Protein AF-B2IKE4-F1 (afdb_monomer)

Foldseek 3Di:
DDCVVVCLLVDDKDWDADPVQRAIATDSEQHFQNNLVVQQQAWDQDPNDIDGSLNSQCRYLEEEFHRQLPPGRADDVSHLVSPNDLNHAYERADDQVVCVVVPVDCGNPVVSVVSRCVSNVQRYHYLNDPQQQPQNRDRPDDADDQFFHDWHHDNSDDIDTDTD

Radius of gyration: 16.16 Å; Cα contacts (8 Å, |Δi|>4): 309; chains: 1; bounding box: 36×46×39 Å

Mean predicted aligned error: 4.96 Å

Solvent-accessible surface area (backbone atoms only — not comparable to full-atom values): 8904 Å² total; per-residue (Å²): 134,71,59,72,85,67,46,34,61,66,45,77,63,50,74,48,68,42,89,90,79,54,42,19,42,34,39,33,52,41,20,26,49,64,37,42,61,54,36,70,75,38,69,45,85,52,97,93,41,80,48,39,36,58,57,50,35,33,32,24,32,38,34,38,44,11,34,47,32,30,85,49,20,62,34,55,79,70,33,60,69,38,40,64,30,93,51,19,28,37,37,36,80,35,41,48,68,61,29,50,77,71,65,65,58,64,29,52,18,67,70,56,52,52,52,46,34,64,66,20,72,43,36,59,49,48,69,59,43,69,35,46,54,38,85,85,46,62,73,94,49,80,75,61,45,88,42,40,69,44,79,51,63,46,68,62,78,50,78,46,70,43,72,100

Structure (mmCIF, N/CA/C/O backbone):
data_AF-B2IKE4-F1
#
_entry.id   AF-B2IKE4-F1
#
loop_
_atom_site.group_PDB
_atom_site.id
_atom_site.type_symbol
_atom_site.label_atom_id
_atom_site.label_alt_id
_atom_site.label_comp_id
_atom_site.label_asym_id
_atom_site.label_entity_id
_atom_site.label_seq_id
_atom_site.pdbx_PDB_ins_code
_atom_site.Cartn_x
_atom_site.Cartn_y
_atom_site.Cartn_z
_atom_site.occupancy
_atom_site.B_iso_or_equiv
_atom_site.auth_seq_id
_atom_site.auth_comp_id
_atom_site.auth_asym_id
_atom_site.auth_atom_id
_atom_site.pdbx_PDB_model_num
ATOM 1 N N . MET A 1 1 ? -1.395 24.184 -18.523 1.00 35.28 1 MET A N 1
ATOM 2 C CA . MET A 1 1 ? -1.625 24.112 -17.066 1.00 35.28 1 MET A CA 1
ATOM 3 C C . MET A 1 1 ? -2.159 22.714 -16.800 1.00 35.28 1 MET A C 1
ATOM 5 O O . MET A 1 1 ? -3.332 22.475 -17.048 1.00 35.28 1 MET A O 1
ATOM 9 N N . GLN A 1 2 ? -1.270 21.763 -16.503 1.00 40.41 2 GLN A N 1
ATOM 10 C CA . GLN A 1 2 ? -1.648 20.361 -16.310 1.00 40.41 2 GLN A CA 1
ATOM 11 C C . GLN A 1 2 ? -2.423 20.253 -15.001 1.00 40.41 2 GLN A C 1
ATOM 13 O O . GLN A 1 2 ? -1.916 20.596 -13.936 1.00 40.41 2 GLN A O 1
ATOM 18 N N . LEU A 1 3 ? -3.686 19.845 -15.106 1.00 38.81 3 LEU A N 1
ATOM 19 C CA . LEU A 1 3 ? -4.498 19.501 -13.945 1.00 38.81 3 LEU A CA 1
ATOM 20 C C . LEU A 1 3 ? -3.856 18.344 -13.164 1.00 38.81 3 LEU A C 1
ATOM 22 O O . LEU A 1 3 ? -4.005 18.308 -11.947 1.00 38.81 3 LEU A O 1
ATOM 26 N N . ASP A 1 4 ? -3.067 17.486 -13.810 1.00 48.66 4 ASP A N 1
ATOM 27 C CA . ASP A 1 4 ? -2.377 16.343 -13.194 1.00 48.66 4 ASP A CA 1
ATOM 28 C C . ASP A 1 4 ? -1.528 16.735 -11.967 1.00 48.66 4 ASP A C 1
ATOM 30 O O . ASP A 1 4 ? -1.605 16.079 -10.929 1.00 48.66 4 ASP A O 1
ATOM 34 N N . ASP A 1 5 ? -0.853 17.892 -12.001 1.00 47.72 5 ASP A N 1
ATOM 35 C CA . ASP A 1 5 ? -0.038 18.383 -10.876 1.00 47.72 5 ASP A CA 1
ATOM 36 C C . ASP A 1 5 ? -0.865 18.820 -9.649 1.00 47.72 5 ASP A C 1
ATOM 38 O O . ASP A 1 5 ? -0.334 18.940 -8.542 1.00 47.72 5 ASP A O 1
ATOM 42 N N . LYS A 1 6 ? -2.172 19.075 -9.814 1.00 45.72 6 LYS A N 1
ATOM 43 C CA . LYS A 1 6 ? -3.087 19.482 -8.729 1.00 45.72 6 LYS A CA 1
ATOM 44 C C . LYS A 1 6 ? -4.145 18.432 -8.372 1.00 45.72 6 LYS A C 1
ATOM 46 O O . LYS A 1 6 ? -4.742 18.538 -7.301 1.00 45.72 6 LYS A O 1
ATOM 51 N N . THR A 1 7 ? -4.377 17.429 -9.221 1.00 55.53 7 THR A N 1
ATOM 52 C CA . THR A 1 7 ? -5.519 16.498 -9.099 1.00 55.53 7 THR A CA 1
ATOM 53 C C . THR A 1 7 ? -5.227 15.316 -8.177 1.00 55.53 7 THR A C 1
ATOM 55 O O . THR A 1 7 ? -6.138 14.780 -7.554 1.00 55.53 7 THR A O 1
ATOM 58 N N . ASN A 1 8 ? -3.967 14.951 -7.963 1.00 54.81 8 ASN A N 1
ATOM 59 C CA . ASN A 1 8 ? -3.642 13.733 -7.207 1.00 54.81 8 ASN A CA 1
ATOM 60 C C . ASN A 1 8 ? -3.965 13.833 -5.702 1.00 54.81 8 ASN A C 1
ATOM 62 O O . ASN A 1 8 ? -4.243 12.815 -5.071 1.00 54.81 8 ASN A O 1
ATOM 66 N N . ASN A 1 9 ? -4.095 15.053 -5.155 1.00 64.94 9 ASN A N 1
ATOM 67 C CA . ASN A 1 9 ? -4.658 15.296 -3.816 1.00 64.94 9 ASN A CA 1
ATOM 68 C C . ASN A 1 9 ? -6.193 15.121 -3.734 1.00 64.94 9 ASN A C 1
ATOM 70 O O . ASN A 1 9 ? -6.764 15.265 -2.656 1.00 64.94 9 ASN A O 1
ATOM 74 N N . THR A 1 10 ? -6.861 14.779 -4.840 1.00 73.44 10 THR A N 1
ATOM 75 C CA . THR A 1 10 ? -8.296 14.428 -4.909 1.00 73.44 10 THR A CA 1
ATOM 76 C C . THR A 1 10 ? -8.543 12.941 -5.175 1.00 73.44 10 THR A C 1
ATOM 78 O O . THR A 1 10 ? -9.684 12.536 -5.377 1.00 73.44 10 THR A O 1
ATOM 81 N N . SER A 1 11 ? -7.489 12.116 -5.138 1.00 84.25 11 SER A N 1
ATOM 82 C CA . SER A 1 11 ? -7.601 10.665 -5.295 1.00 84.25 11 SER A CA 1
ATOM 83 C C . SER A 1 11 ? -8.639 10.060 -4.349 1.00 84.25 11 SER A C 1
ATOM 85 O O . SER A 1 11 ? -8.564 10.246 -3.130 1.00 84.25 11 SER A O 1
ATOM 87 N N . LEU A 1 12 ? -9.569 9.282 -4.908 1.00 88.12 12 LEU A N 1
ATOM 88 C CA . LEU A 1 12 ? -10.437 8.407 -4.129 1.00 88.12 12 LEU A CA 1
ATOM 89 C C . LEU A 1 12 ? -9.618 7.202 -3.658 1.00 88.12 12 LEU A C 1
ATOM 91 O O . LEU A 1 12 ? -9.166 6.393 -4.466 1.00 88.12 12 LEU A O 1
ATOM 95 N N . VAL A 1 13 ? -9.434 7.098 -2.345 1.00 93.31 13 VAL A N 1
ATOM 96 C CA . VAL A 1 13 ? -8.745 5.978 -1.698 1.00 93.31 13 VAL A CA 1
ATOM 97 C C . VAL A 1 13 ? -9.762 5.060 -1.051 1.00 93.31 13 VAL A C 1
ATOM 99 O O . VAL A 1 13 ? -10.704 5.520 -0.408 1.00 93.31 13 VAL A O 1
ATOM 102 N N . LEU A 1 14 ? -9.556 3.757 -1.229 1.00 97.25 14 LEU A N 1
ATOM 103 C CA . LEU A 1 14 ? -10.444 2.723 -0.717 1.00 97.25 14 LEU A CA 1
ATOM 104 C C . LEU A 1 14 ? -9.711 1.886 0.328 1.00 97.25 14 LEU A C 1
ATOM 106 O O . LEU A 1 14 ? -8.581 1.451 0.102 1.00 97.25 14 LEU A O 1
ATOM 110 N N . ALA A 1 15 ? -10.373 1.652 1.457 1.00 97.88 15 ALA A N 1
ATOM 111 C CA . ALA A 1 15 ? -9.943 0.718 2.485 1.00 97.88 15 ALA A CA 1
ATOM 112 C C . ALA A 1 15 ? -11.068 -0.296 2.714 1.00 97.88 15 ALA A C 1
ATOM 114 O O . ALA A 1 15 ? -12.184 0.092 3.060 1.00 97.88 15 ALA A O 1
ATOM 115 N N . PHE A 1 16 ? -10.784 -1.580 2.508 1.00 97.44 16 PHE A N 1
ATOM 116 C CA . PHE A 1 16 ? -11.732 -2.667 2.751 1.00 97.44 16 PHE A CA 1
ATOM 117 C C . PHE A 1 16 ? -11.289 -3.458 3.973 1.00 97.44 16 PHE A C 1
ATOM 119 O O . PHE A 1 16 ? -10.144 -3.898 4.025 1.00 97.44 16 PHE A O 1
ATOM 126 N N . GLU A 1 17 ? -12.183 -3.641 4.941 1.00 96.62 17 GLU A N 1
ATOM 127 C CA . GLU A 1 17 ? -11.932 -4.409 6.161 1.00 96.62 17 GLU A CA 1
ATOM 128 C C . GLU A 1 17 ? -12.629 -5.772 6.086 1.00 96.62 17 GLU A C 1
ATOM 130 O O . GLU A 1 17 ? -13.827 -5.849 5.809 1.00 96.62 17 GLU A O 1
ATOM 135 N N . PHE A 1 18 ? -11.898 -6.845 6.383 1.00 95.12 18 PHE A N 1
ATOM 136 C CA . PHE A 1 18 ? -12.492 -8.157 6.631 1.00 95.12 18 PHE A CA 1
ATOM 137 C C . PHE A 1 18 ? -13.192 -8.179 7.995 1.00 95.12 18 PHE A C 1
ATOM 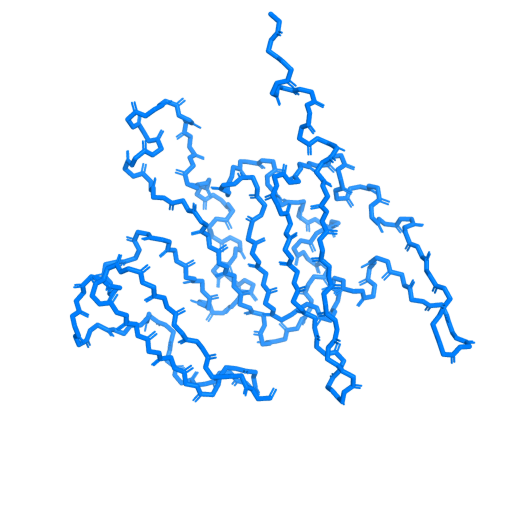139 O O . PHE A 1 18 ? -12.596 -7.825 9.012 1.00 95.12 18 PHE A O 1
ATOM 146 N N . VAL A 1 19 ? -14.452 -8.616 8.035 1.00 92.69 19 VAL A N 1
ATOM 147 C CA . VAL A 1 19 ? -15.291 -8.550 9.247 1.00 92.69 19 VAL A CA 1
ATOM 148 C C . VAL A 1 19 ? -14.745 -9.417 10.386 1.00 92.69 19 VAL A C 1
ATOM 150 O O . VAL A 1 19 ? -14.764 -8.992 11.541 1.00 92.69 19 VAL A O 1
ATOM 153 N N . ASP A 1 20 ? -14.255 -10.607 10.056 1.00 93.00 20 ASP A N 1
ATOM 154 C CA . ASP A 1 20 ? -13.787 -11.648 10.972 1.00 93.00 20 ASP A CA 1
ATOM 155 C C . ASP A 1 20 ? -12.381 -11.385 11.530 1.00 93.00 20 ASP A C 1
ATOM 157 O O . ASP A 1 20 ? -12.140 -11.568 12.722 1.00 93.00 20 ASP A O 1
ATOM 161 N N . THR A 1 21 ? -11.456 -10.923 10.689 1.00 93.94 21 THR A N 1
ATOM 162 C CA . THR A 1 21 ? -10.044 -10.721 11.053 1.00 93.94 21 THR A CA 1
ATOM 163 C C . THR A 1 21 ? -9.686 -9.265 11.326 1.00 93.94 21 THR A C 1
ATOM 165 O O . THR A 1 21 ? -8.610 -8.989 11.857 1.00 93.94 21 THR A O 1
ATOM 168 N N . LYS A 1 22 ? -10.551 -8.318 10.939 1.00 94.81 22 LYS A N 1
ATOM 169 C CA . LYS A 1 22 ? -10.309 -6.865 10.992 1.00 94.81 22 LYS A CA 1
ATOM 170 C C . LYS A 1 22 ? -9.123 -6.383 10.152 1.00 94.81 22 LYS A C 1
ATOM 172 O O . LYS A 1 22 ? -8.725 -5.225 10.261 1.00 94.81 22 LYS A O 1
ATOM 177 N N . ARG A 1 23 ? -8.570 -7.250 9.303 1.00 96.94 23 ARG A N 1
ATOM 178 C CA . ARG A 1 23 ? -7.493 -6.947 8.356 1.00 96.94 23 ARG A CA 1
ATOM 179 C C . ARG A 1 23 ? -7.983 -5.993 7.273 1.00 96.94 23 ARG A C 1
ATOM 181 O O . ARG A 1 23 ? -9.100 -6.147 6.784 1.00 96.94 23 ARG A O 1
ATOM 188 N N . VAL A 1 24 ? -7.132 -5.049 6.871 1.00 98.31 24 VAL A N 1
ATOM 189 C CA . VAL A 1 24 ? -7.471 -4.032 5.867 1.00 98.31 24 VAL A CA 1
ATOM 190 C C . VAL A 1 24 ? -6.669 -4.205 4.570 1.00 98.31 24 VAL A C 1
ATOM 192 O O . VAL A 1 24 ? -5.442 -4.348 4.595 1.00 98.31 24 VAL A O 1
ATOM 195 N N . LEU A 1 25 ? -7.368 -4.141 3.432 1.00 98.44 25 LEU A N 1
ATOM 196 C CA . LEU A 1 25 ? -6.801 -3.877 2.107 1.00 98.44 25 LEU A CA 1
ATOM 197 C C . LEU A 1 25 ? -6.872 -2.375 1.840 1.00 98.44 25 LEU A C 1
ATOM 199 O O . LEU A 1 25 ? -7.966 -1.815 1.795 1.00 98.44 25 LEU A O 1
ATOM 203 N N . LEU A 1 26 ? -5.728 -1.738 1.616 1.00 98.62 26 LEU A N 1
ATOM 204 C CA . LEU A 1 26 ? -5.624 -0.318 1.306 1.00 98.62 26 LEU A CA 1
ATOM 205 C C . LEU A 1 26 ? -5.235 -0.110 -0.161 1.00 98.62 26 LEU A C 1
ATOM 207 O O . LEU A 1 26 ? -4.130 -0.457 -0.583 1.00 98.62 26 LEU A O 1
ATOM 211 N N . PHE A 1 27 ? -6.118 0.538 -0.917 1.00 98.25 27 PHE A N 1
ATOM 212 C CA . PHE A 1 27 ? -5.904 0.942 -2.303 1.00 98.25 27 PHE A CA 1
ATOM 213 C C . PHE A 1 27 ? -5.723 2.456 -2.389 1.00 98.25 27 PHE A C 1
ATOM 215 O O . PHE A 1 27 ? -6.687 3.204 -2.546 1.00 98.25 27 PHE A O 1
ATOM 222 N N . ALA A 1 28 ? -4.472 2.916 -2.314 1.00 96.62 28 ALA A N 1
ATOM 223 C CA . ALA A 1 28 ? -4.155 4.342 -2.228 1.00 96.62 28 ALA A CA 1
ATOM 224 C C . ALA A 1 28 ? -4.222 5.110 -3.563 1.00 96.62 28 ALA A C 1
ATOM 226 O O . ALA A 1 28 ? -3.828 6.270 -3.593 1.00 96.62 28 ALA A O 1
ATOM 227 N N . ALA A 1 29 ? -4.716 4.501 -4.652 1.00 93.69 29 ALA A N 1
ATOM 228 C CA . ALA A 1 29 ? -4.840 5.137 -5.973 1.00 93.69 29 ALA A CA 1
ATOM 229 C C . ALA A 1 29 ? -3.574 5.943 -6.348 1.00 93.69 29 ALA A C 1
ATOM 231 O O . ALA A 1 29 ? -2.482 5.370 -6.291 1.00 93.69 29 ALA A O 1
ATOM 232 N N . ASP A 1 30 ? -3.719 7.232 -6.666 1.00 94.62 30 ASP A N 1
ATOM 233 C CA . ASP A 1 30 ? -2.628 8.190 -6.889 1.00 94.62 30 ASP A CA 1
ATOM 234 C C . ASP A 1 30 ? -2.485 9.204 -5.748 1.00 94.62 30 ASP A C 1
ATOM 236 O O . ASP A 1 30 ? -2.065 10.343 -5.947 1.00 94.62 30 ASP A O 1
ATOM 240 N N . ALA A 1 31 ? -2.821 8.786 -4.525 1.00 94.19 31 ALA A N 1
ATOM 241 C CA . ALA A 1 31 ? -2.693 9.616 -3.340 1.00 94.19 31 ALA A CA 1
ATOM 242 C C . ALA A 1 31 ? -1.272 10.169 -3.190 1.00 94.19 31 ALA A C 1
ATOM 244 O O . ALA A 1 31 ? -0.279 9.437 -3.220 1.00 94.19 31 ALA A O 1
ATOM 245 N N . GLN A 1 32 ? -1.199 11.475 -2.962 1.00 92.94 32 GLN A N 1
ATOM 246 C CA . GLN A 1 32 ? 0.021 12.174 -2.591 1.00 92.94 32 GLN A CA 1
ATOM 247 C C . GLN A 1 32 ? -0.060 12.651 -1.140 1.00 92.94 32 GLN A C 1
ATOM 249 O O . GLN A 1 32 ? -1.045 12.421 -0.437 1.00 92.94 32 GLN A O 1
ATOM 254 N N . ILE A 1 33 ? 0.996 13.311 -0.657 1.00 92.25 33 ILE A N 1
ATOM 255 C CA . ILE A 1 33 ? 1.144 13.734 0.745 1.00 92.25 33 ILE A CA 1
ATOM 256 C C . ILE A 1 33 ? -0.096 14.455 1.296 1.00 92.25 33 ILE A C 1
ATOM 258 O O . ILE A 1 33 ? -0.458 14.216 2.447 1.00 92.25 33 ILE A O 1
ATOM 262 N N . GLY A 1 34 ? -0.786 15.277 0.497 1.00 90.75 34 GLY A N 1
ATOM 263 C CA . GLY A 1 34 ? -2.007 15.958 0.939 1.00 90.75 34 GLY A CA 1
ATOM 264 C C . GLY A 1 34 ? -3.112 14.988 1.369 1.00 90.75 34 GLY A C 1
ATOM 265 O O . GLY A 1 34 ? -3.728 15.199 2.416 1.00 90.75 34 GLY A O 1
ATOM 266 N N . ASN A 1 35 ? -3.307 13.881 0.642 1.00 94.06 35 ASN A N 1
ATOM 267 C CA . ASN A 1 35 ? -4.250 12.835 1.038 1.00 94.06 35 ASN A CA 1
ATOM 268 C C . ASN A 1 35 ? -3.841 12.205 2.375 1.00 94.06 35 ASN A C 1
ATOM 270 O O . ASN A 1 35 ? -4.637 12.211 3.309 1.00 94.06 35 ASN A O 1
ATOM 274 N N . TRP A 1 36 ? -2.593 11.746 2.508 1.00 95.75 36 TRP A N 1
ATOM 275 C CA . TRP A 1 36 ? -2.096 11.102 3.734 1.00 95.75 36 TRP A CA 1
ATOM 276 C C . TRP A 1 36 ? -2.278 11.973 4.983 1.00 95.75 36 TRP A C 1
ATOM 278 O O . TRP A 1 36 ? -2.633 11.477 6.055 1.00 95.75 36 TRP A O 1
ATOM 288 N N . LEU A 1 37 ? -2.060 13.286 4.841 1.00 94.81 37 LEU A N 1
ATOM 289 C CA . LEU A 1 37 ? -2.297 14.259 5.906 1.00 94.81 37 LEU A CA 1
ATOM 290 C C . LEU A 1 37 ? -3.785 14.390 6.246 1.00 94.81 37 LEU A C 1
ATOM 292 O O . LEU A 1 37 ? -4.126 14.461 7.424 1.00 94.81 37 LEU A O 1
ATOM 296 N N . SER A 1 38 ? -4.664 14.400 5.241 1.00 93.62 38 SER A N 1
ATOM 297 C CA . SER A 1 38 ? -6.113 14.501 5.453 1.00 93.62 38 SER A CA 1
ATOM 298 C C . SER A 1 38 ? -6.692 13.292 6.198 1.00 93.62 38 SER A C 1
ATOM 300 O O . SER A 1 38 ? -7.582 13.454 7.032 1.00 93.62 38 SER A O 1
ATOM 302 N N . TRP A 1 39 ? -6.145 12.091 5.973 1.00 95.12 39 TRP A N 1
ATOM 303 C CA . TRP A 1 39 ? -6.655 10.850 6.567 1.00 95.12 39 TRP A CA 1
ATOM 304 C C . TRP A 1 39 ? -6.477 10.788 8.082 1.00 95.12 39 TRP A C 1
ATOM 306 O O . TRP A 1 39 ? -7.220 10.077 8.748 1.00 95.12 39 TRP A O 1
ATOM 316 N N . GLN A 1 40 ? -5.550 11.569 8.642 1.00 97.00 40 GLN A N 1
ATOM 317 C CA . GLN A 1 40 ? -5.322 11.623 10.090 1.00 97.00 40 GLN A CA 1
ATOM 318 C C . GLN A 1 40 ? -6.548 12.118 10.867 1.00 97.00 40 GLN A C 1
ATOM 320 O O . GLN A 1 40 ? -6.695 11.797 12.040 1.00 97.00 40 GLN A O 1
ATOM 325 N N . ASN A 1 41 ? -7.430 12.874 10.208 1.00 95.75 41 ASN A N 1
ATOM 326 C CA . ASN A 1 41 ? -8.645 13.423 10.807 1.00 95.75 41 ASN A CA 1
ATOM 327 C C . ASN A 1 41 ? -9.914 12.668 10.373 1.00 95.75 41 ASN A C 1
ATOM 329 O O . ASN A 1 41 ? -11.014 13.003 10.817 1.00 95.75 41 ASN A O 1
ATOM 333 N N . ALA A 1 42 ? -9.785 11.674 9.488 1.00 96.50 42 ALA A N 1
ATOM 334 C CA . ALA A 1 42 ? -10.919 10.904 9.003 1.00 96.50 42 ALA A CA 1
ATOM 335 C C . ALA A 1 42 ? -11.446 9.981 10.108 1.00 96.50 42 ALA A C 1
ATOM 337 O O . ALA A 1 42 ? -10.664 9.324 10.800 1.00 96.50 42 ALA A O 1
ATOM 338 N N . ASN A 1 43 ? -12.766 9.951 10.283 1.00 97.38 43 ASN A N 1
ATOM 339 C CA . ASN A 1 43 ? -13.431 9.110 11.268 1.00 97.38 43 ASN A CA 1
ATOM 340 C C . ASN A 1 43 ? -14.853 8.745 10.825 1.00 97.38 43 ASN A C 1
ATOM 342 O O . ASN A 1 43 ? -15.504 9.507 10.108 1.00 97.38 43 ASN A O 1
ATOM 346 N N . TRP A 1 44 ? -15.315 7.577 11.262 1.00 96.88 44 TRP A N 1
ATOM 347 C CA . TRP A 1 44 ? -16.615 7.004 10.923 1.00 96.88 44 TRP A CA 1
ATOM 348 C C . TRP A 1 44 ? -17.226 6.317 12.147 1.00 96.88 44 TRP A C 1
ATOM 350 O O . TRP A 1 44 ? -16.502 5.732 12.950 1.00 96.88 44 TRP A O 1
ATOM 360 N N . GLN A 1 45 ? -18.555 6.363 12.274 1.00 97.31 45 GLN A N 1
ATOM 361 C CA . GLN A 1 45 ? -19.299 5.588 13.273 1.00 97.31 45 GLN A CA 1
ATOM 362 C C . GLN A 1 45 ? -19.627 4.209 12.690 1.00 97.31 45 GLN A C 1
ATOM 364 O O . GLN A 1 45 ? -20.358 4.121 11.704 1.00 97.31 45 GLN A O 1
ATOM 369 N N . VAL A 1 46 ? -19.083 3.147 13.280 1.00 93.62 46 VAL A N 1
ATOM 370 C CA . VAL A 1 46 ? -19.245 1.754 12.837 1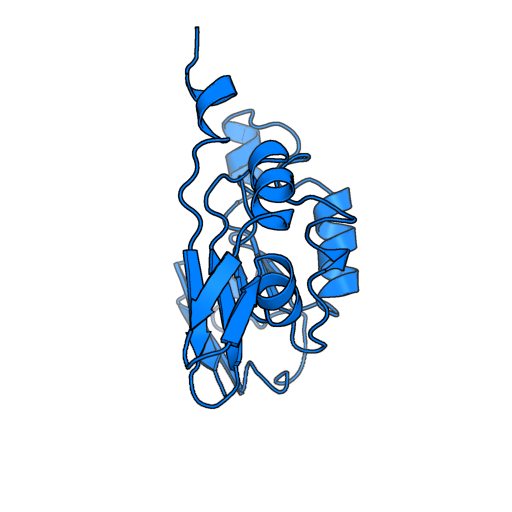.00 93.62 46 VAL A CA 1
ATOM 371 C C . VAL A 1 46 ? -19.526 0.891 14.064 1.00 93.62 46 VAL A C 1
ATOM 373 O O . VAL A 1 46 ? -18.788 0.963 15.041 1.00 93.62 46 VAL A O 1
ATOM 376 N N . ASP A 1 47 ? -20.607 0.108 14.039 1.00 90.62 47 ASP A N 1
ATOM 377 C CA . ASP A 1 47 ? -21.000 -0.815 15.120 1.00 90.62 47 ASP A CA 1
ATOM 378 C C . ASP A 1 47 ? -21.017 -0.188 16.533 1.00 90.62 47 ASP A C 1
ATOM 380 O O . ASP A 1 47 ? -20.680 -0.824 17.529 1.00 90.62 47 ASP A O 1
ATOM 384 N N . GLY A 1 48 ? -21.406 1.089 16.629 1.00 92.38 48 GLY A N 1
ATOM 385 C CA . GLY A 1 48 ? -21.470 1.829 17.897 1.00 92.38 48 GLY A CA 1
ATOM 386 C C . GLY A 1 48 ? -20.124 2.355 18.415 1.00 92.38 48 GLY A C 1
ATOM 387 O O . GLY A 1 48 ? -20.078 2.899 19.517 1.00 92.38 48 GLY A O 1
ATOM 388 N N . GLY A 1 49 ? -19.046 2.221 17.637 1.00 94.81 49 GLY A N 1
ATOM 389 C CA . GLY A 1 49 ? -17.725 2.780 17.921 1.00 94.81 49 GLY A CA 1
ATOM 390 C C . GLY A 1 49 ? -17.226 3.734 16.833 1.00 94.81 49 GLY A C 1
ATOM 391 O O . GLY A 1 49 ? -17.775 3.807 15.734 1.00 94.81 49 GLY A O 1
ATOM 392 N N . VAL A 1 50 ? -16.148 4.458 17.140 1.00 97.62 50 VAL A N 1
ATOM 393 C CA . VAL A 1 50 ? -15.450 5.317 16.175 1.00 97.62 50 VAL A CA 1
ATOM 394 C C . VAL A 1 50 ? -14.291 4.542 15.562 1.00 97.62 50 VAL A C 1
ATOM 396 O O . VAL A 1 50 ? -13.417 4.071 16.283 1.00 97.62 50 VAL A O 1
ATOM 399 N N . VAL A 1 51 ? -14.262 4.460 14.235 1.00 97.50 51 VAL A N 1
ATOM 400 C CA . VAL A 1 51 ? -13.104 4.004 13.458 1.00 97.50 51 VAL A CA 1
ATOM 401 C C . VAL A 1 51 ? -12.435 5.225 12.848 1.00 97.50 51 VAL A C 1
ATOM 403 O O . VAL A 1 51 ? -13.109 6.040 12.222 1.00 97.50 51 VAL A O 1
ATOM 406 N N . THR A 1 52 ? -11.122 5.363 13.005 1.00 98.19 52 THR A N 1
ATOM 407 C CA . THR A 1 52 ? -10.343 6.471 12.435 1.00 98.19 52 THR A CA 1
ATOM 408 C C . THR A 1 52 ? -9.489 6.034 11.242 1.00 98.19 52 THR A C 1
ATOM 410 O O . THR A 1 52 ? -9.219 4.849 11.038 1.00 98.19 52 THR A O 1
ATOM 413 N N . GLY A 1 53 ? -9.019 6.996 10.444 1.00 97.94 53 GLY A N 1
ATOM 414 C CA . GLY A 1 53 ? -8.027 6.742 9.394 1.00 97.94 53 GLY A CA 1
ATOM 415 C C . GLY A 1 53 ? -6.769 6.038 9.930 1.00 97.94 53 GLY A C 1
ATOM 416 O O . GLY A 1 53 ? -6.388 5.004 9.377 1.00 97.94 53 GLY A O 1
ATOM 417 N N . PRO A 1 54 ? -6.153 6.515 11.031 1.00 98.56 54 PRO A N 1
ATOM 418 C CA . PRO A 1 54 ? -5.067 5.804 11.704 1.00 98.56 54 PRO A CA 1
ATOM 419 C C . PRO A 1 54 ? -5.403 4.367 12.131 1.00 98.56 54 PRO A C 1
ATOM 421 O O . PRO A 1 54 ? -4.532 3.505 12.016 1.00 98.56 54 PRO A O 1
ATOM 424 N N . ASP A 1 55 ? -6.640 4.068 12.548 1.00 98.31 55 ASP A N 1
ATOM 425 C CA . ASP A 1 55 ? -7.047 2.689 12.877 1.00 98.31 55 ASP A CA 1
ATOM 426 C C . ASP A 1 55 ? -7.063 1.782 11.642 1.00 98.31 55 ASP A C 1
ATOM 428 O O . ASP A 1 55 ? -6.694 0.608 11.720 1.00 98.31 55 ASP A O 1
ATOM 432 N N . LEU A 1 56 ? -7.484 2.303 10.486 1.00 98.50 56 LEU A N 1
ATOM 433 C CA . LEU A 1 56 ? -7.443 1.567 9.218 1.00 98.50 56 LEU A CA 1
ATOM 434 C C . LEU A 1 56 ? -6.001 1.361 8.736 1.00 98.50 56 LEU A C 1
ATOM 436 O O . LEU A 1 56 ? -5.649 0.260 8.309 1.00 98.50 56 LEU A O 1
ATOM 440 N N . LEU A 1 57 ? -5.140 2.378 8.864 1.00 98.56 57 LEU A N 1
ATOM 441 C CA . LEU A 1 57 ? -3.712 2.258 8.552 1.00 98.56 57 LEU A CA 1
ATOM 442 C C . LEU A 1 57 ? -3.043 1.202 9.441 1.00 98.56 57 LEU A C 1
ATOM 444 O O . LEU A 1 57 ? -2.373 0.312 8.924 1.00 98.56 57 LEU A O 1
ATOM 448 N N . ALA A 1 58 ? -3.291 1.231 10.753 1.00 98.56 58 ALA A N 1
ATOM 449 C CA . ALA A 1 58 ? -2.736 0.267 11.703 1.00 98.56 58 ALA A CA 1
ATOM 450 C C . ALA A 1 58 ? -3.116 -1.185 11.391 1.00 98.56 58 ALA A C 1
ATOM 452 O O . ALA A 1 58 ? -2.307 -2.086 11.614 1.00 98.56 58 ALA A O 1
ATOM 453 N N . ARG A 1 59 ? -4.314 -1.400 10.839 1.00 98.06 59 ARG A N 1
ATOM 454 C CA . ARG A 1 59 ? -4.848 -2.718 10.469 1.00 98.06 59 ARG A CA 1
ATOM 455 C C . ARG A 1 59 ? -4.560 -3.124 9.021 1.00 98.06 59 ARG A C 1
ATOM 457 O O . ARG A 1 59 ? -4.940 -4.220 8.606 1.00 98.06 59 ARG A O 1
ATOM 464 N N . THR A 1 60 ? -3.884 -2.272 8.250 1.00 98.62 60 THR A N 1
ATOM 465 C CA . THR A 1 60 ? -3.542 -2.556 6.853 1.00 98.62 60 THR A CA 1
ATOM 466 C C . THR A 1 60 ? -2.542 -3.706 6.776 1.00 98.62 60 THR A C 1
ATOM 468 O O . THR A 1 60 ? -1.482 -3.676 7.399 1.00 98.62 60 THR A O 1
ATOM 471 N N . VAL A 1 61 ? -2.902 -4.724 5.995 1.00 97.31 61 VAL A N 1
ATOM 472 C CA . VAL A 1 61 ? -2.071 -5.899 5.679 1.00 97.31 61 VAL A CA 1
ATOM 473 C C . VAL A 1 61 ? -1.719 -5.968 4.198 1.00 97.31 61 VAL A C 1
ATOM 475 O O . VAL A 1 61 ? -0.644 -6.446 3.856 1.00 97.31 61 VAL A O 1
ATOM 478 N N . TYR A 1 62 ? -2.576 -5.436 3.325 1.00 97.44 62 TYR A N 1
ATOM 479 C CA . TYR A 1 62 ? -2.338 -5.383 1.886 1.00 97.44 62 TYR A CA 1
ATOM 480 C C . TYR A 1 62 ? -2.371 -3.934 1.438 1.00 97.44 62 TYR A C 1
ATOM 482 O O . TYR A 1 62 ? -3.410 -3.284 1.518 1.00 97.44 62 TYR A O 1
ATOM 490 N N . TYR A 1 63 ? -1.238 -3.421 0.976 1.00 98.44 63 TYR A N 1
ATOM 491 C CA . TYR A 1 63 ? -1.099 -2.028 0.584 1.00 98.44 63 TYR A CA 1
ATOM 492 C C . TYR A 1 63 ? -0.759 -1.911 -0.903 1.00 98.44 63 TYR A C 1
ATOM 494 O O . TYR A 1 63 ? 0.374 -2.159 -1.312 1.00 98.44 63 TYR A O 1
ATOM 502 N N . LYS A 1 64 ? -1.719 -1.485 -1.732 1.00 98.12 64 LYS A N 1
ATOM 503 C CA . LYS A 1 64 ? -1.407 -1.014 -3.086 1.00 98.12 64 LYS A CA 1
ATOM 504 C C . LYS A 1 64 ? -0.792 0.373 -2.982 1.00 98.12 64 LYS A C 1
ATOM 506 O O . LYS A 1 64 ? -1.470 1.328 -2.594 1.00 98.12 64 LYS A O 1
ATOM 511 N N . VAL A 1 65 ? 0.481 0.468 -3.351 1.00 98.12 65 VAL A N 1
ATOM 512 C CA . VAL A 1 65 ? 1.279 1.686 -3.220 1.00 98.12 65 VAL A CA 1
ATOM 513 C C . VAL A 1 65 ? 0.678 2.804 -4.069 1.00 98.12 65 VAL A C 1
ATOM 515 O O . VAL A 1 65 ? 0.329 2.603 -5.237 1.00 98.12 65 VAL A O 1
ATOM 518 N N . GLY A 1 66 ? 0.523 3.976 -3.451 1.00 96.12 66 GLY A N 1
ATOM 519 C CA . GLY A 1 66 ? -0.015 5.166 -4.104 1.00 96.12 66 GLY A CA 1
ATOM 520 C C . GLY A 1 66 ? 0.889 5.674 -5.228 1.00 96.12 66 GLY A C 1
ATOM 521 O O . GLY A 1 66 ? 2.087 5.399 -5.239 1.00 96.12 66 GLY A O 1
ATOM 522 N N . HIS A 1 67 ? 0.323 6.430 -6.164 1.00 95.75 67 HIS A N 1
ATOM 523 C CA . HIS A 1 67 ? 1.032 7.315 -7.100 1.00 95.75 67 HIS A CA 1
ATOM 524 C C . HIS A 1 67 ? 2.303 6.692 -7.694 1.00 95.75 67 HIS A C 1
ATOM 526 O O . HIS A 1 67 ? 3.405 7.241 -7.570 1.00 95.75 67 HIS A O 1
ATOM 532 N N . HIS A 1 68 ? 2.144 5.481 -8.237 1.00 95.06 68 HIS A N 1
ATOM 533 C CA . HIS A 1 68 ? 3.187 4.700 -8.908 1.00 95.06 68 HIS A CA 1
ATOM 534 C C . HIS A 1 68 ? 4.467 4.429 -8.089 1.00 95.06 68 HIS A C 1
ATOM 536 O O . HIS A 1 68 ? 5.489 4.027 -8.647 1.00 95.06 68 HIS A O 1
ATOM 542 N N . GLY A 1 69 ? 4.447 4.632 -6.770 1.00 96.31 69 GLY A N 1
ATOM 543 C CA . GLY A 1 69 ? 5.647 4.557 -5.936 1.00 96.31 69 GLY A CA 1
ATOM 544 C C . GLY A 1 69 ? 6.588 5.758 -6.084 1.00 96.31 69 GLY A C 1
ATOM 545 O O . GLY A 1 69 ? 7.774 5.635 -5.801 1.00 96.31 69 GLY A O 1
ATOM 546 N N . SER A 1 70 ? 6.092 6.914 -6.523 1.00 95.50 70 SER A N 1
ATOM 547 C CA . SER A 1 70 ? 6.849 8.172 -6.558 1.00 95.50 70 SER A CA 1
ATOM 548 C C . SER A 1 70 ? 7.347 8.629 -5.176 1.00 95.50 70 SER A C 1
ATOM 550 O O . SER A 1 70 ? 6.908 8.158 -4.127 1.00 95.50 70 SER A O 1
ATOM 552 N N . LYS A 1 71 ? 8.198 9.660 -5.154 1.00 94.44 71 LYS A N 1
ATOM 553 C CA . LYS A 1 71 ? 8.695 10.290 -3.917 1.00 94.44 71 LYS A CA 1
ATOM 554 C C . LYS A 1 71 ? 7.591 10.765 -2.954 1.00 94.44 71 LYS A C 1
ATOM 556 O O . LYS A 1 71 ? 7.812 10.780 -1.746 1.00 94.44 71 LYS A O 1
ATOM 561 N N . ASN A 1 72 ? 6.417 11.131 -3.472 1.00 92.75 72 ASN A N 1
ATOM 562 C CA . ASN A 1 72 ? 5.286 11.641 -2.685 1.00 92.75 72 ASN A CA 1
ATOM 563 C C . ASN A 1 72 ? 4.164 10.607 -2.491 1.00 92.75 72 ASN A C 1
ATOM 565 O O . ASN A 1 72 ? 3.127 10.946 -1.923 1.00 92.75 72 ASN A O 1
ATOM 569 N N . ALA A 1 73 ? 4.363 9.370 -2.959 1.00 95.38 73 ALA A N 1
ATOM 570 C CA . ALA A 1 73 ? 3.353 8.316 -2.972 1.00 95.38 73 ALA A CA 1
ATOM 571 C C . ALA A 1 73 ? 2.871 7.894 -1.587 1.00 95.38 73 ALA A C 1
ATOM 573 O O . ALA A 1 73 ? 1.702 7.571 -1.415 1.00 95.38 73 ALA A O 1
ATOM 574 N N . THR A 1 74 ? 3.780 7.837 -0.613 1.00 97.12 74 THR A N 1
ATOM 575 C CA . THR A 1 74 ? 3.491 7.337 0.735 1.00 97.12 74 THR A CA 1
ATOM 576 C C . THR A 1 74 ? 4.120 8.266 1.759 1.00 97.12 74 THR A C 1
ATOM 578 O O . THR A 1 74 ? 5.338 8.442 1.770 1.00 97.12 74 THR A O 1
ATOM 581 N N . ALA A 1 75 ? 3.310 8.859 2.637 1.00 96.88 75 ALA A N 1
ATOM 582 C CA . ALA A 1 75 ? 3.851 9.589 3.778 1.00 96.88 75 ALA A CA 1
ATOM 583 C C . ALA A 1 75 ? 4.583 8.621 4.718 1.00 96.88 75 ALA A C 1
ATOM 585 O O . ALA A 1 75 ? 4.115 7.511 4.957 1.00 96.88 75 ALA A O 1
ATOM 586 N N . ARG A 1 76 ? 5.718 9.046 5.278 1.00 96.00 76 ARG A N 1
ATOM 587 C CA . ARG A 1 76 ? 6.493 8.226 6.216 1.00 96.00 76 ARG A CA 1
ATOM 588 C C . ARG A 1 76 ? 5.775 8.088 7.564 1.00 96.00 76 ARG A C 1
ATOM 590 O O . ARG A 1 76 ? 5.111 7.085 7.799 1.00 96.00 76 ARG A O 1
ATOM 597 N N . GLU A 1 77 ? 5.851 9.119 8.404 1.00 97.19 77 GLU A N 1
ATOM 598 C CA . GLU A 1 77 ? 5.329 9.102 9.783 1.00 97.19 77 GLU A CA 1
ATOM 599 C C . GLU A 1 77 ? 3.804 8.955 9.843 1.00 97.19 77 GLU A C 1
ATOM 601 O O . GLU A 1 77 ? 3.272 8.248 10.687 1.00 97.19 77 GLU A O 1
ATOM 606 N N . LYS A 1 78 ? 3.093 9.612 8.918 1.00 97.50 78 LYS A N 1
ATOM 607 C CA . LYS A 1 78 ? 1.620 9.631 8.843 1.00 97.50 78 LYS A CA 1
ATOM 608 C C . LYS A 1 78 ? 1.044 8.618 7.847 1.00 97.50 78 LYS A C 1
ATOM 610 O O . LYS A 1 78 ? -0.128 8.698 7.493 1.00 97.50 78 LYS A O 1
ATOM 615 N N . GLY A 1 79 ? 1.867 7.700 7.352 1.00 97.44 79 GLY A N 1
ATOM 616 C CA . GLY A 1 79 ? 1.458 6.674 6.398 1.00 97.44 79 GLY A CA 1
ATOM 617 C C . GLY A 1 79 ? 2.104 5.346 6.741 1.00 97.44 79 GLY A C 1
ATOM 618 O O . GLY A 1 79 ? 1.591 4.615 7.582 1.00 97.44 79 GLY A O 1
ATOM 619 N N . LEU A 1 80 ? 3.240 5.047 6.117 1.00 98.25 80 LEU A N 1
ATOM 620 C CA . LEU A 1 80 ? 3.901 3.748 6.224 1.00 98.25 80 LEU A CA 1
ATOM 621 C C . LEU A 1 80 ? 4.232 3.349 7.672 1.00 98.25 80 LEU A C 1
ATOM 623 O O . LEU A 1 80 ? 4.074 2.190 8.032 1.00 98.25 80 LEU A O 1
ATOM 627 N N . GLU A 1 81 ? 4.653 4.283 8.526 1.00 98.12 81 GLU A N 1
ATOM 628 C CA . GLU A 1 81 ? 4.976 3.977 9.931 1.00 98.12 81 GLU A CA 1
ATOM 629 C C . GLU A 1 81 ? 3.734 3.729 10.803 1.00 98.12 81 GLU A C 1
ATOM 631 O O . GLU A 1 81 ? 3.839 3.119 11.869 1.00 98.12 81 GLU A O 1
ATOM 636 N N . LEU A 1 82 ? 2.549 4.146 10.344 1.00 98.56 82 LEU A N 1
ATOM 637 C CA . LEU A 1 82 ? 1.280 3.795 10.979 1.00 98.56 82 LEU A CA 1
ATOM 638 C C . LEU A 1 82 ? 0.791 2.406 10.565 1.00 98.56 82 LEU A C 1
ATOM 640 O O . LEU A 1 82 ? -0.045 1.857 11.274 1.00 98.56 82 LEU A O 1
ATOM 644 N N . MET A 1 83 ? 1.313 1.818 9.483 1.00 98.44 83 MET A N 1
ATOM 645 C CA . MET A 1 83 ? 0.992 0.452 9.060 1.00 98.44 83 MET A CA 1
ATOM 646 C C . MET A 1 83 ? 1.795 -0.553 9.890 1.00 98.44 83 MET A C 1
ATOM 648 O O . MET A 1 83 ? 2.942 -0.875 9.588 1.00 98.44 83 MET A O 1
ATOM 652 N N . LYS A 1 84 ? 1.198 -1.010 10.993 1.00 96.31 84 LYS A N 1
ATOM 653 C CA . LYS A 1 84 ? 1.897 -1.745 12.063 1.00 96.31 84 LYS A CA 1
ATOM 654 C C . LYS A 1 84 ? 1.809 -3.264 11.952 1.00 96.31 84 LYS A C 1
ATOM 656 O O . LYS A 1 84 ? 2.424 -3.956 12.761 1.00 96.31 84 LYS A O 1
ATOM 661 N N . SER A 1 85 ? 1.027 -3.786 11.012 1.00 95.56 85 SER A N 1
ATOM 662 C CA . SER A 1 85 ? 0.802 -5.224 10.926 1.00 95.56 85 SER A CA 1
ATOM 663 C C . SER A 1 85 ? 2.099 -5.980 10.602 1.00 95.56 85 SER A C 1
ATOM 665 O O . SER A 1 85 ? 2.773 -5.629 9.631 1.00 95.56 85 SER A O 1
ATOM 667 N N . PRO A 1 86 ? 2.436 -7.059 11.336 1.00 92.88 86 PRO A N 1
ATOM 668 C CA . PRO A 1 86 ? 3.577 -7.909 10.997 1.00 92.88 86 PRO A CA 1
ATOM 669 C C . PRO A 1 86 ? 3.372 -8.668 9.681 1.00 92.88 86 PRO A C 1
ATOM 671 O O . PRO A 1 86 ? 4.342 -9.169 9.119 1.00 92.88 86 PRO A O 1
ATOM 674 N N . ASP A 1 87 ? 2.132 -8.732 9.190 1.00 93.88 87 ASP A N 1
ATOM 675 C CA . ASP A 1 87 ? 1.733 -9.366 7.934 1.00 93.88 87 ASP A CA 1
ATOM 676 C C . ASP A 1 87 ? 1.744 -8.387 6.741 1.00 93.88 87 ASP A C 1
ATOM 678 O O . ASP A 1 87 ? 1.441 -8.797 5.618 1.00 93.88 87 ASP A O 1
ATOM 682 N N . LEU A 1 88 ? 2.103 -7.108 6.954 1.00 96.69 88 LEU A N 1
ATOM 683 C CA . LEU A 1 88 ? 2.075 -6.076 5.914 1.00 96.69 88 LEU A CA 1
ATOM 684 C C . LEU A 1 88 ? 2.821 -6.529 4.654 1.00 96.69 88 LEU A C 1
ATOM 686 O O . LEU A 1 88 ? 3.950 -7.029 4.728 1.00 96.69 88 LEU A O 1
ATOM 690 N N . SER A 1 89 ? 2.157 -6.343 3.518 1.00 95.94 89 SER A N 1
ATOM 691 C CA . SER A 1 89 ? 2.641 -6.621 2.172 1.00 95.94 89 SER A CA 1
ATOM 692 C C . SER A 1 89 ? 2.287 -5.452 1.252 1.00 95.94 89 SER A C 1
ATOM 694 O O . SER A 1 89 ? 1.197 -4.882 1.363 1.00 95.94 89 SER A O 1
ATOM 696 N N . ALA A 1 90 ? 3.194 -5.087 0.347 1.00 97.12 90 ALA A N 1
ATOM 697 C CA . ALA A 1 90 ? 3.037 -3.938 -0.540 1.00 97.12 90 ALA A CA 1
ATOM 698 C C . ALA A 1 90 ? 3.065 -4.335 -2.020 1.00 97.12 90 ALA A C 1
ATOM 700 O O . ALA A 1 90 ? 3.858 -5.177 -2.434 1.00 97.12 90 ALA A O 1
ATOM 701 N N . PHE A 1 91 ? 2.230 -3.677 -2.821 1.00 96.94 91 PHE A N 1
ATOM 702 C CA . PHE A 1 91 ? 2.063 -3.934 -4.251 1.00 96.94 91 PHE A CA 1
ATOM 703 C C . PHE A 1 91 ? 2.341 -2.658 -5.040 1.00 96.94 91 PHE A C 1
ATOM 705 O O . PHE A 1 91 ? 1.636 -1.657 -4.877 1.00 96.94 91 PHE A O 1
ATOM 712 N N . ILE A 1 92 ? 3.372 -2.679 -5.882 1.00 97.19 92 ILE A N 1
ATOM 713 C CA . ILE A 1 92 ? 3.844 -1.514 -6.637 1.00 97.19 92 ILE A CA 1
ATOM 714 C C . ILE A 1 92 ? 3.406 -1.656 -8.100 1.00 97.19 92 ILE A C 1
ATOM 716 O O . ILE A 1 92 ? 3.925 -2.520 -8.809 1.00 97.19 92 ILE A O 1
ATOM 720 N N . PRO A 1 93 ? 2.475 -0.810 -8.580 1.00 94.75 93 PRO A N 1
ATOM 721 C CA . PRO A 1 93 ? 1.838 -0.956 -9.891 1.00 94.75 93 PRO A CA 1
ATOM 722 C C . PRO A 1 93 ? 2.657 -0.297 -11.016 1.00 94.75 93 PRO A C 1
ATOM 724 O O . PRO A 1 93 ? 2.091 0.365 -11.884 1.00 94.75 93 PRO A O 1
ATOM 727 N N . THR A 1 94 ? 3.986 -0.384 -10.958 1.00 94.81 94 THR A N 1
ATOM 728 C CA . THR A 1 94 ? 4.871 0.379 -11.847 1.00 94.81 94 THR A CA 1
ATOM 729 C C . THR A 1 94 ? 6.003 -0.494 -12.336 1.00 94.81 94 THR A C 1
ATOM 731 O O . THR A 1 94 ? 6.721 -1.082 -11.529 1.00 94.81 94 THR A O 1
ATOM 734 N N . ASN A 1 95 ? 6.190 -0.516 -13.652 1.00 94.81 95 ASN A N 1
ATOM 735 C CA . ASN A 1 95 ? 7.399 -1.019 -14.277 1.00 94.81 95 ASN A CA 1
ATOM 736 C C . ASN A 1 95 ? 8.424 0.124 -14.377 1.00 94.81 95 ASN A C 1
ATOM 738 O O . ASN A 1 95 ? 8.136 1.167 -14.969 1.00 94.81 95 ASN A O 1
ATOM 742 N N . LYS A 1 96 ? 9.612 -0.052 -13.781 1.00 95.75 96 LYS A N 1
ATOM 743 C CA . LYS A 1 96 ? 10.659 0.985 -13.737 1.00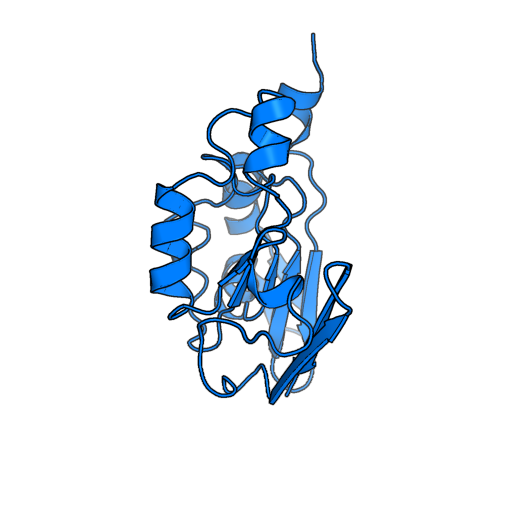 95.75 96 LYS A CA 1
ATOM 744 C C . LYS A 1 96 ? 11.179 1.330 -15.132 1.00 95.75 96 LYS A C 1
ATOM 746 O O . LYS A 1 96 ? 11.491 2.490 -15.385 1.00 95.75 96 LYS A O 1
ATOM 751 N N . HIS A 1 97 ? 11.274 0.347 -16.028 1.00 94.44 97 HIS A N 1
ATOM 752 C CA . HIS A 1 97 ? 11.718 0.577 -17.400 1.00 94.44 97 HIS A CA 1
ATOM 753 C C . HIS A 1 97 ? 10.708 1.436 -18.163 1.00 94.44 97 HIS A C 1
ATOM 755 O O . HIS A 1 97 ? 11.086 2.461 -18.727 1.00 94.44 97 HIS A O 1
ATOM 761 N N . ASP A 1 98 ? 9.424 1.080 -18.110 1.00 94.31 98 ASP A N 1
ATOM 762 C CA . ASP A 1 98 ? 8.374 1.831 -18.806 1.00 94.31 98 ASP A CA 1
ATOM 763 C C . ASP A 1 98 ? 8.275 3.265 -18.272 1.00 94.31 98 ASP A C 1
ATOM 765 O O . ASP A 1 98 ? 8.241 4.214 -19.054 1.00 94.31 98 ASP A O 1
ATOM 769 N N . ALA A 1 99 ? 8.340 3.443 -16.946 1.00 95.44 99 ALA A N 1
ATOM 770 C CA . ALA A 1 99 ? 8.347 4.759 -16.305 1.00 95.44 99 ALA A CA 1
ATOM 771 C C . ALA A 1 99 ? 9.504 5.655 -16.792 1.00 95.44 99 ALA A C 1
ATOM 773 O O . ALA A 1 99 ? 9.331 6.867 -16.945 1.00 95.44 99 ALA A O 1
ATOM 774 N N . GLN A 1 100 ? 10.677 5.075 -17.075 1.00 95.06 100 GLN A N 1
ATOM 775 C CA . GLN A 1 100 ? 11.807 5.804 -17.657 1.00 95.06 100 GLN A CA 1
ATOM 776 C C . GLN A 1 100 ? 11.541 6.221 -19.107 1.00 95.06 100 GLN A C 1
ATOM 778 O O . GLN A 1 100 ? 11.862 7.357 -19.465 1.00 95.06 100 GLN A O 1
ATOM 783 N N . GLN A 1 101 ? 10.930 5.348 -19.919 1.00 95.94 101 GLN A N 1
ATOM 784 C CA . GLN A 1 101 ? 10.586 5.650 -21.318 1.00 95.94 101 GLN A CA 1
ATOM 785 C C . GLN A 1 101 ? 9.596 6.814 -21.435 1.00 95.94 101 GLN A C 1
ATOM 787 O O . GLN A 1 101 ? 9.671 7.594 -22.380 1.00 95.94 101 GLN A O 1
ATOM 792 N N . VAL A 1 102 ? 8.698 6.962 -20.457 1.00 94.69 102 VAL A N 1
ATOM 793 C CA . VAL A 1 102 ? 7.729 8.071 -20.397 1.00 94.69 102 VAL A CA 1
ATOM 794 C C . VAL A 1 102 ? 8.174 9.230 -19.497 1.00 94.69 102 VAL A C 1
ATOM 796 O O . VAL A 1 102 ? 7.380 10.113 -19.180 1.00 94.69 102 VAL A O 1
ATOM 799 N N . HIS A 1 103 ? 9.450 9.260 -19.097 1.00 92.75 103 HIS A N 1
ATOM 800 C CA . HIS A 1 103 ? 10.067 10.343 -18.324 1.00 92.75 103 HIS A CA 1
ATOM 801 C C . HIS A 1 103 ? 9.394 10.663 -16.975 1.00 92.75 103 HIS A C 1
ATOM 803 O O . HIS A 1 103 ? 9.427 11.805 -16.516 1.00 92.75 103 HIS A O 1
ATOM 809 N N . TRP A 1 104 ? 8.847 9.666 -16.276 1.00 91.06 104 TRP A N 1
ATOM 810 C CA . TRP A 1 104 ? 8.252 9.840 -14.938 1.00 91.06 104 TRP A CA 1
ATOM 811 C C . TRP A 1 104 ? 9.286 10.016 -13.813 1.00 91.06 104 TRP A C 1
ATOM 813 O O . TRP A 1 104 ? 8.942 10.108 -12.635 1.00 91.06 104 TRP A O 1
ATOM 823 N N . GLY A 1 105 ? 10.569 10.106 -14.163 1.00 89.62 105 GLY A N 1
ATOM 824 C CA . GLY A 1 105 ? 11.660 10.294 -13.219 1.00 89.62 105 GLY A CA 1
ATOM 825 C C . GLY A 1 105 ? 11.963 9.024 -12.428 1.00 89.62 105 GLY A C 1
ATOM 826 O O . GLY A 1 105 ? 11.975 7.919 -12.967 1.00 89.62 105 GLY A O 1
ATOM 827 N N . GLU A 1 106 ? 12.262 9.187 -11.142 1.00 89.81 106 GLU A N 1
ATOM 828 C CA . GLU A 1 106 ? 12.621 8.079 -10.254 1.00 89.81 106 GLU A CA 1
ATOM 829 C C . GLU A 1 106 ? 11.356 7.391 -9.717 1.00 89.81 106 GLU A C 1
ATOM 831 O O . GLU A 1 106 ? 10.926 7.633 -8.586 1.00 89.81 106 GLU A O 1
ATOM 836 N N . MET A 1 107 ? 10.725 6.566 -10.559 1.00 94.88 107 MET A N 1
ATOM 837 C CA . MET A 1 107 ? 9.571 5.747 -10.185 1.00 94.88 107 MET A CA 1
ATOM 838 C C . MET A 1 107 ? 9.798 4.261 -10.511 1.00 94.88 107 MET A C 1
ATOM 840 O O . MET A 1 107 ? 10.122 3.937 -11.654 1.00 94.88 107 MET A O 1
ATOM 844 N N . PRO A 1 108 ? 9.590 3.350 -9.542 1.00 96.25 108 PRO A N 1
ATOM 845 C CA . PRO A 1 108 ? 9.399 3.635 -8.117 1.00 96.25 108 PRO A CA 1
ATOM 846 C C . PRO A 1 108 ? 10.654 4.266 -7.475 1.00 96.25 108 PRO A C 1
ATOM 848 O O . PRO A 1 108 ? 11.779 3.980 -7.878 1.00 96.25 108 PRO A O 1
ATOM 851 N N . TYR A 1 109 ? 10.441 5.138 -6.488 1.00 97.06 109 TYR A N 1
ATOM 852 C CA . TYR A 1 109 ? 11.476 5.892 -5.776 1.00 97.06 109 TYR A CA 1
ATOM 853 C C . TYR A 1 109 ? 12.302 4.971 -4.873 1.00 97.06 109 TYR A C 1
ATOM 855 O O . TYR A 1 109 ? 11.733 4.280 -4.021 1.00 97.06 109 TYR A O 1
ATOM 863 N N . ASP A 1 110 ? 13.633 4.989 -4.983 1.00 96.69 110 ASP A N 1
ATOM 864 C CA . ASP A 1 110 ? 14.469 3.953 -4.363 1.00 96.69 110 ASP A CA 1
ATOM 865 C C . ASP A 1 110 ? 14.378 3.982 -2.824 1.00 96.69 110 ASP A C 1
ATOM 867 O O . ASP A 1 110 ? 14.301 2.932 -2.187 1.00 96.69 110 ASP A O 1
ATOM 871 N N . LYS A 1 111 ? 14.261 5.162 -2.191 1.00 97.19 111 LYS A N 1
ATOM 8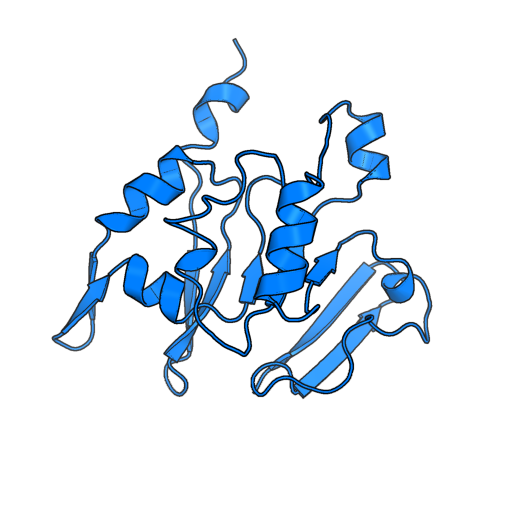72 C CA . LYS A 1 111 ? 14.087 5.223 -0.721 1.00 97.19 111 LYS A CA 1
ATOM 873 C C . LYS A 1 111 ? 12.736 4.686 -0.255 1.00 97.19 111 LYS A C 1
ATOM 875 O O . LYS A 1 111 ? 12.643 4.171 0.858 1.00 97.19 111 LYS A O 1
ATOM 880 N N . LEU A 1 112 ? 11.689 4.830 -1.073 1.00 97.75 112 LEU A N 1
ATOM 881 C CA . LEU A 1 112 ? 10.392 4.234 -0.762 1.00 97.75 112 LEU A CA 1
ATOM 882 C C . LEU A 1 112 ? 10.483 2.710 -0.871 1.00 97.75 112 LEU A C 1
ATOM 884 O O . LEU A 1 112 ? 9.984 2.024 0.015 1.00 97.75 112 LEU A O 1
ATOM 888 N N . LEU A 1 113 ? 11.168 2.186 -1.895 1.00 97.19 113 LEU A N 1
ATOM 889 C CA . LEU A 1 113 ? 11.423 0.749 -2.029 1.00 97.19 113 LEU A CA 1
ATOM 890 C C . LEU A 1 113 ? 12.156 0.182 -0.811 1.00 97.19 113 LEU A C 1
ATOM 892 O O . LEU A 1 113 ? 11.712 -0.825 -0.264 1.00 97.19 113 LEU A O 1
ATOM 896 N N . THR A 1 114 ? 13.225 0.839 -0.350 1.00 97.75 114 THR A N 1
ATOM 897 C CA . THR A 1 114 ? 13.953 0.421 0.860 1.00 97.75 114 THR A CA 1
ATOM 898 C C . THR A 1 114 ? 13.028 0.379 2.075 1.00 97.75 114 THR A C 1
ATOM 900 O O . THR A 1 114 ? 12.947 -0.644 2.750 1.00 97.75 114 THR A O 1
ATOM 903 N N . ALA A 1 115 ? 12.273 1.455 2.318 1.00 97.94 115 ALA A N 1
ATOM 904 C CA . ALA A 1 115 ? 11.377 1.534 3.470 1.00 97.94 115 ALA A CA 1
ATOM 905 C C . ALA A 1 115 ? 10.256 0.481 3.420 1.00 97.94 115 ALA A C 1
ATOM 907 O O . ALA A 1 115 ? 9.905 -0.099 4.447 1.00 97.94 115 ALA A O 1
ATOM 908 N N . LEU A 1 116 ? 9.700 0.209 2.234 1.00 97.44 116 LEU A N 1
ATOM 909 C CA . LEU A 1 116 ? 8.710 -0.851 2.037 1.00 97.44 116 LEU A CA 1
ATOM 910 C C . LEU A 1 116 ? 9.324 -2.235 2.258 1.00 97.44 116 LEU A C 1
ATOM 912 O O . LEU A 1 116 ? 8.704 -3.056 2.927 1.00 97.44 116 LEU A O 1
ATOM 916 N N . GLY A 1 117 ? 10.533 -2.484 1.752 1.00 95.44 117 GLY A N 1
ATOM 917 C CA . GLY A 1 117 ? 11.252 -3.742 1.957 1.00 95.44 117 GLY A CA 1
ATOM 918 C C . GLY A 1 117 ? 11.471 -4.046 3.439 1.00 95.44 117 GLY A C 1
ATOM 919 O O . GLY A 1 117 ? 11.176 -5.151 3.888 1.00 95.44 117 GLY A O 1
ATOM 920 N N . GLU A 1 118 ? 11.898 -3.049 4.215 1.00 94.94 118 GLU A N 1
ATOM 921 C CA . GLU A 1 118 ? 12.062 -3.167 5.668 1.00 94.94 118 GLU A CA 1
ATOM 922 C C . GLU A 1 118 ? 10.721 -3.405 6.378 1.00 94.94 118 GLU A C 1
ATOM 924 O O . GLU A 1 118 ? 10.582 -4.346 7.159 1.00 94.94 118 GLU A O 1
ATOM 929 N N . ARG A 1 119 ? 9.706 -2.578 6.093 1.00 95.31 119 ARG A N 1
ATOM 930 C CA . ARG A 1 119 ? 8.408 -2.621 6.790 1.00 95.31 119 ARG A CA 1
ATOM 931 C C . ARG A 1 119 ? 7.567 -3.842 6.444 1.00 95.31 119 ARG A C 1
ATOM 933 O O . ARG A 1 119 ? 6.843 -4.333 7.303 1.00 95.31 119 ARG A O 1
ATOM 940 N N . CYS A 1 120 ? 7.680 -4.342 5.220 1.00 94.62 120 CYS A N 1
ATOM 941 C CA . CYS A 1 120 ? 6.960 -5.525 4.761 1.00 94.62 120 CYS A CA 1
ATOM 942 C C . CYS A 1 120 ? 7.761 -6.817 4.984 1.00 94.62 120 CYS A C 1
ATOM 944 O O . CYS A 1 120 ? 7.348 -7.861 4.489 1.00 94.62 120 CYS A O 1
ATOM 946 N N . ALA A 1 121 ? 8.918 -6.768 5.660 1.00 92.25 121 ALA A N 1
ATOM 947 C CA . ALA A 1 121 ? 9.835 -7.905 5.796 1.00 92.25 121 ALA A CA 1
ATOM 948 C C . ALA A 1 121 ? 10.093 -8.616 4.447 1.00 92.25 121 ALA A C 1
ATOM 950 O O . ALA A 1 121 ? 10.028 -9.839 4.338 1.00 92.25 121 ALA A O 1
ATOM 951 N N . GLY A 1 122 ? 10.308 -7.825 3.394 1.00 91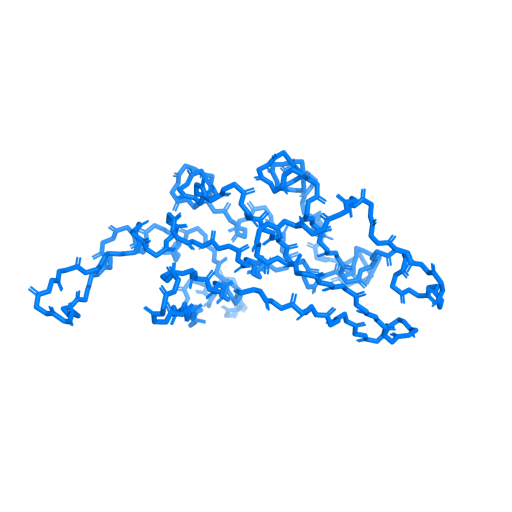.94 122 GLY A N 1
ATOM 952 C CA . GLY A 1 122 ? 10.520 -8.301 2.027 1.00 91.94 122 GLY A CA 1
ATOM 953 C C . GLY A 1 122 ? 9.257 -8.648 1.229 1.00 91.94 122 GLY A C 1
ATOM 954 O O . GLY A 1 122 ? 9.386 -8.922 0.040 1.00 91.94 122 GLY A O 1
ATOM 955 N N . ARG A 1 123 ? 8.045 -8.596 1.807 1.00 93.44 123 ARG A N 1
ATOM 956 C CA . ARG A 1 123 ? 6.765 -8.841 1.103 1.00 93.44 123 ARG A CA 1
ATOM 957 C C . ARG A 1 123 ? 6.344 -7.669 0.219 1.00 93.44 123 ARG A C 1
ATOM 959 O O . ARG A 1 123 ? 5.300 -7.050 0.416 1.00 93.44 123 ARG A O 1
ATOM 966 N N . VAL A 1 124 ? 7.192 -7.338 -0.742 1.00 94.38 124 VAL A N 1
ATOM 967 C CA . VAL A 1 124 ? 6.946 -6.316 -1.754 1.00 94.38 124 VAL A CA 1
ATOM 968 C C . VAL A 1 124 ? 6.861 -7.017 -3.100 1.00 94.38 124 VAL A C 1
ATOM 970 O O . VAL A 1 124 ? 7.788 -7.725 -3.477 1.00 94.38 124 VAL A O 1
ATOM 973 N N . VAL A 1 125 ? 5.749 -6.823 -3.804 1.00 9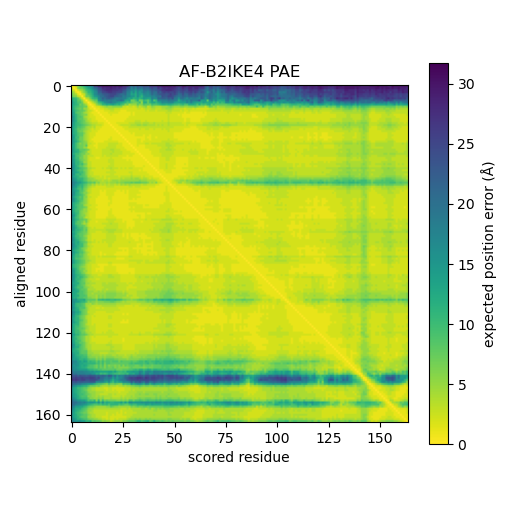4.38 125 VAL A N 1
ATOM 974 C CA . VAL A 1 125 ? 5.536 -7.315 -5.168 1.00 94.38 125 VAL A CA 1
ATOM 975 C C . VAL A 1 125 ? 5.502 -6.120 -6.106 1.00 94.38 125 VAL A C 1
ATOM 977 O O . VAL A 1 125 ? 4.738 -5.173 -5.893 1.00 94.38 125 VAL A O 1
ATOM 980 N N . ARG A 1 126 ? 6.318 -6.154 -7.153 1.00 94.94 126 ARG A N 1
ATOM 981 C CA . ARG A 1 126 ? 6.351 -5.128 -8.196 1.00 94.94 126 ARG A CA 1
ATOM 982 C C . ARG A 1 126 ? 5.826 -5.681 -9.507 1.00 94.94 126 ARG A C 1
ATOM 984 O O . ARG A 1 126 ? 6.052 -6.840 -9.826 1.00 94.94 126 ARG A O 1
ATOM 991 N N . ALA A 1 127 ? 5.192 -4.820 -10.297 1.00 93.31 127 ALA A N 1
ATOM 992 C CA . ALA A 1 127 ? 4.732 -5.173 -11.639 1.00 93.31 127 ALA A CA 1
ATOM 993 C C . ALA A 1 127 ? 5.867 -5.642 -12.575 1.00 93.31 127 ALA A C 1
ATOM 995 O O . ALA A 1 127 ? 5.603 -6.351 -13.538 1.00 93.31 127 ALA A O 1
ATOM 996 N N . ASP A 1 128 ? 7.116 -5.255 -12.296 1.00 93.62 128 ASP A N 1
ATOM 997 C CA . ASP A 1 128 ? 8.315 -5.628 -13.053 1.00 93.62 128 ASP A CA 1
ATOM 998 C C . ASP A 1 128 ? 9.222 -6.632 -12.330 1.00 93.62 128 ASP A C 1
ATOM 1000 O O . ASP A 1 128 ? 10.394 -6.775 -12.689 1.00 93.62 128 ASP A O 1
ATOM 1004 N N . ASP A 1 129 ? 8.714 -7.331 -11.312 1.00 93.44 129 ASP A N 1
ATOM 1005 C CA . ASP A 1 129 ? 9.488 -8.391 -10.682 1.00 93.44 129 ASP A CA 1
ATOM 1006 C C . ASP A 1 129 ? 9.764 -9.534 -11.686 1.00 93.44 129 ASP A C 1
ATOM 1008 O O . ASP A 1 129 ? 8.821 -10.098 -12.251 1.00 93.44 129 ASP A O 1
ATOM 1012 N N . PRO A 1 130 ? 11.033 -9.957 -11.874 1.00 92.38 130 PRO A N 1
ATOM 1013 C CA . PRO A 1 130 ? 11.385 -10.959 -12.885 1.00 92.38 130 PRO A CA 1
ATOM 1014 C C . PRO A 1 130 ? 10.681 -12.306 -12.708 1.00 92.38 130 PRO A C 1
ATOM 1016 O O . PRO A 1 130 ? 10.406 -12.995 -13.687 1.00 92.38 130 PRO A O 1
ATOM 1019 N N . TRP A 1 131 ? 10.374 -12.677 -11.461 1.00 92.25 131 TRP A N 1
ATOM 1020 C CA . TRP A 1 131 ? 9.737 -13.953 -11.148 1.00 92.25 131 TRP A CA 1
ATOM 1021 C C . TRP A 1 131 ? 8.313 -14.058 -11.705 1.00 92.25 131 TRP A C 1
ATOM 1023 O O . TRP A 1 131 ? 7.860 -15.164 -11.954 1.00 92.25 131 TRP A O 1
ATOM 1033 N N . ILE A 1 132 ? 7.622 -12.938 -11.952 1.00 91.81 132 ILE A N 1
ATOM 1034 C CA . ILE A 1 132 ? 6.256 -12.952 -12.498 1.00 91.81 132 ILE A CA 1
ATOM 1035 C C . ILE A 1 132 ? 6.263 -13.466 -13.945 1.00 91.81 132 ILE A C 1
ATOM 1037 O O . ILE A 1 132 ? 5.313 -14.125 -14.374 1.00 91.81 132 ILE A O 1
ATOM 1041 N N . ALA A 1 133 ? 7.328 -13.182 -14.701 1.00 90.19 133 ALA A N 1
ATOM 1042 C CA . ALA A 1 133 ? 7.480 -13.597 -16.095 1.00 90.19 133 ALA A CA 1
ATOM 1043 C C . ALA A 1 133 ? 7.942 -15.058 -16.255 1.00 90.19 133 ALA A C 1
ATOM 1045 O O . ALA A 1 133 ? 7.725 -15.656 -17.308 1.00 90.19 133 ALA A O 1
ATOM 1046 N N . ASP A 1 134 ? 8.568 -15.640 -15.231 1.00 90.31 134 ASP A N 1
ATOM 1047 C CA . ASP A 1 134 ? 9.057 -17.021 -15.240 1.00 90.31 134 ASP A CA 1
ATOM 1048 C C . ASP A 1 134 ? 7.973 -17.971 -14.730 1.00 90.31 134 ASP A C 1
ATOM 1050 O O . ASP A 1 134 ? 7.607 -17.878 -13.572 1.00 90.31 134 ASP A O 1
ATOM 1054 N N . GLN A 1 135 ? 7.504 -18.925 -15.542 1.00 84.56 135 GLN A N 1
ATOM 1055 C CA . GLN A 1 135 ? 6.445 -19.884 -15.181 1.00 84.56 135 GLN A CA 1
ATOM 1056 C C . GLN A 1 135 ? 6.673 -20.638 -13.856 1.00 84.56 135 GLN A C 1
ATOM 1058 O O . GLN A 1 135 ? 5.708 -21.090 -13.244 1.00 84.56 135 GLN A O 1
ATOM 1063 N N . VAL A 1 136 ? 7.925 -20.835 -13.438 1.00 86.75 136 VAL A N 1
ATOM 1064 C CA . VAL A 1 136 ? 8.269 -21.487 -12.159 1.00 86.75 136 VAL A CA 1
ATOM 1065 C C . VAL A 1 136 ? 8.862 -20.510 -11.139 1.00 86.75 136 VAL A C 1
ATOM 1067 O O . VAL A 1 136 ? 9.362 -20.928 -10.088 1.00 86.75 136 VAL A O 1
ATOM 1070 N N . GLY A 1 137 ? 8.809 -19.217 -11.453 1.00 86.62 137 GLY A N 1
ATOM 1071 C CA . GLY A 1 137 ? 9.280 -18.120 -10.637 1.00 86.62 137 GLY A CA 1
ATOM 1072 C C . GLY A 1 137 ? 8.526 -18.034 -9.316 1.00 86.62 137 GLY A C 1
ATOM 1073 O O . GLY A 1 137 ? 7.365 -18.410 -9.177 1.00 86.62 137 GLY A O 1
ATOM 1074 N 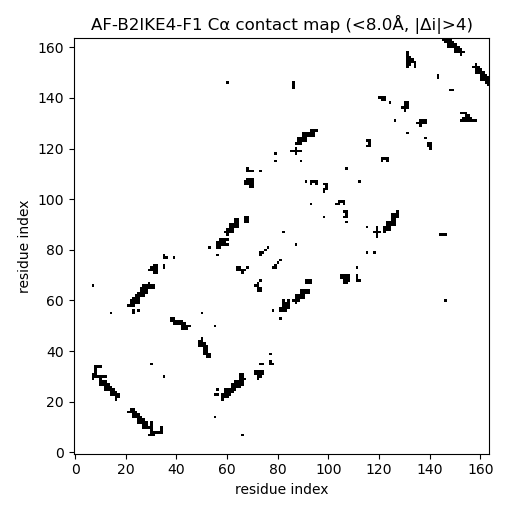N . LYS A 1 138 ? 9.224 -17.557 -8.289 1.00 85.88 138 LYS A N 1
ATOM 1075 C CA . LYS A 1 138 ? 8.653 -17.330 -6.962 1.00 85.88 138 LYS A CA 1
ATOM 1076 C C . LYS A 1 138 ? 9.115 -15.977 -6.441 1.00 85.88 138 LYS A C 1
ATOM 1078 O O . LYS A 1 138 ? 10.247 -15.581 -6.738 1.00 85.88 138 LYS A O 1
ATOM 1083 N N . PRO A 1 139 ? 8.294 -15.281 -5.642 1.00 85.56 139 PRO A N 1
ATOM 1084 C CA . PRO A 1 139 ? 8.738 -14.060 -4.996 1.00 85.56 139 PRO A CA 1
ATOM 1085 C C . PRO A 1 139 ? 9.904 -14.336 -4.039 1.00 85.56 139 PRO A C 1
ATOM 1087 O O . PRO A 1 139 ? 10.050 -15.430 -3.492 1.00 85.56 139 PRO A O 1
ATOM 1090 N N . GLY A 1 140 ? 10.713 -13.304 -3.796 1.00 73.69 140 GLY A N 1
ATOM 1091 C CA . GLY A 1 140 ? 11.864 -13.374 -2.891 1.00 73.69 140 GLY A CA 1
ATOM 1092 C C . GLY A 1 140 ? 11.514 -13.488 -1.401 1.00 73.69 140 GLY A C 1
ATOM 1093 O O . GLY A 1 140 ? 12.413 -13.682 -0.586 1.00 73.69 140 GLY A O 1
ATOM 1094 N N . PHE A 1 141 ? 10.236 -13.381 -1.023 1.00 75.19 141 PHE A N 1
ATOM 1095 C CA . PHE A 1 141 ? 9.780 -13.639 0.342 1.00 75.19 141 PHE A CA 1
ATOM 1096 C C . PHE A 1 141 ? 9.276 -15.086 0.465 1.00 75.19 141 PHE A C 1
ATOM 1098 O O . PHE A 1 141 ? 8.359 -15.508 -0.238 1.00 75.19 141 PHE A O 1
ATOM 1105 N N . ALA A 1 142 ? 9.906 -15.867 1.348 1.00 61.22 142 ALA A N 1
ATOM 1106 C CA . ALA A 1 142 ? 9.591 -17.276 1.560 1.00 61.22 142 ALA A CA 1
ATOM 1107 C C . ALA A 1 142 ? 8.553 -17.482 2.678 1.00 61.22 142 ALA A C 1
ATOM 1109 O O . ALA A 1 142 ? 8.648 -16.872 3.739 1.00 61.22 142 ALA A O 1
ATOM 1110 N N . ALA A 1 143 ? 7.649 -18.433 2.416 1.00 54.22 143 ALA A N 1
ATOM 1111 C CA . ALA A 1 143 ? 6.543 -18.935 3.232 1.00 54.22 143 ALA A CA 1
ATOM 1112 C C . ALA A 1 143 ? 5.423 -17.922 3.568 1.00 54.22 143 ALA A C 1
ATOM 1114 O O . ALA A 1 143 ? 5.690 -16.758 3.864 1.00 54.22 143 ALA A O 1
ATOM 1115 N N . PRO A 1 144 ? 4.158 -18.380 3.529 1.00 56.41 144 PRO A N 1
ATOM 1116 C CA . PRO A 1 144 ? 2.990 -17.637 3.967 1.00 56.41 144 PRO A CA 1
ATOM 1117 C C . PRO A 1 144 ? 3.218 -16.754 5.193 1.00 56.41 144 PRO A C 1
ATOM 1119 O O . PRO A 1 144 ? 3.602 -17.254 6.252 1.00 56.41 144 PRO A O 1
ATOM 1122 N N . SER A 1 145 ? 2.936 -15.452 5.079 1.00 67.38 145 SER A N 1
ATOM 1123 C CA . SER A 1 145 ? 2.615 -14.680 6.283 1.00 67.38 145 SER A CA 1
ATOM 1124 C C . SER A 1 145 ? 1.298 -15.217 6.848 1.00 67.38 145 SER A C 1
ATO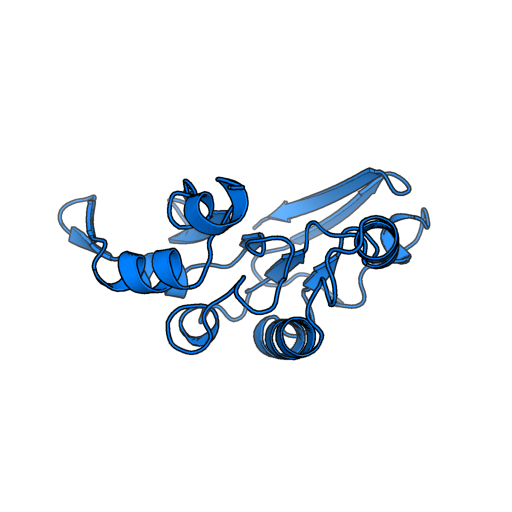M 1126 O O . SER A 1 145 ? 0.564 -15.927 6.156 1.00 67.38 145 SER A O 1
ATOM 1128 N N . GLY A 1 146 ? 0.938 -14.868 8.084 1.00 75.12 146 GLY A N 1
ATOM 1129 C CA . GLY A 1 146 ? -0.353 -15.289 8.636 1.00 75.12 146 GLY A CA 1
ATOM 1130 C C . GLY A 1 146 ? -1.543 -14.852 7.768 1.00 75.12 146 GLY A C 1
ATOM 1131 O O . GLY A 1 146 ? -2.638 -15.391 7.916 1.00 75.12 146 GLY A O 1
ATOM 1132 N N . SER A 1 147 ? -1.336 -13.891 6.861 1.00 88.62 147 SER A N 1
ATOM 1133 C CA . SER A 1 147 ? -2.341 -13.343 5.952 1.00 88.62 147 SER A CA 1
ATOM 1134 C C . SER A 1 147 ? -2.283 -13.896 4.516 1.00 88.62 147 SER A C 1
ATOM 1136 O O . SER A 1 147 ? -3.341 -14.145 3.950 1.00 88.62 147 SER A O 1
ATOM 1138 N N . ILE A 1 148 ? -1.105 -14.171 3.937 1.00 90.38 148 ILE A N 1
ATOM 1139 C CA . ILE A 1 148 ? -0.962 -14.730 2.575 1.00 90.38 148 ILE A CA 1
ATOM 1140 C C . ILE A 1 148 ? -0.658 -16.217 2.686 1.00 90.38 148 ILE A C 1
ATOM 1142 O O . ILE A 1 148 ? 0.455 -16.557 3.035 1.00 90.38 148 ILE A O 1
ATOM 1146 N N . GLN A 1 149 ? -1.594 -17.099 2.350 1.00 88.62 149 GLN A N 1
ATOM 1147 C CA . GLN A 1 149 ? -1.477 -18.561 2.463 1.00 88.62 149 GLN A CA 1
ATOM 1148 C C . GLN A 1 149 ? -0.866 -19.244 1.235 1.00 88.62 149 GLN A C 1
ATOM 1150 O O . GLN A 1 149 ? -0.309 -20.335 1.346 1.00 88.62 149 GLN A O 1
ATOM 1155 N N . ALA A 1 150 ? -0.991 -18.639 0.057 1.00 88.00 150 ALA A N 1
ATOM 1156 C CA . ALA A 1 150 ? -0.363 -19.116 -1.171 1.00 88.00 150 ALA A CA 1
ATOM 1157 C C . ALA A 1 150 ? -0.222 -17.968 -2.173 1.00 88.00 150 ALA A C 1
ATOM 1159 O O . ALA A 1 150 ? -0.941 -16.971 -2.082 1.00 88.00 150 ALA A O 1
ATOM 1160 N N . ILE A 1 151 ? 0.684 -18.145 -3.129 1.00 88.50 151 ILE A N 1
ATOM 1161 C CA . ILE A 1 151 ? 0.873 -17.254 -4.268 1.00 88.50 151 ILE A CA 1
ATOM 1162 C C . ILE A 1 151 ? 0.925 -18.084 -5.547 1.00 88.50 151 ILE A C 1
ATOM 1164 O O . ILE A 1 151 ? 1.562 -19.138 -5.567 1.00 88.50 151 ILE A O 1
ATOM 1168 N N . ASP A 1 152 ? 0.257 -17.591 -6.580 1.00 89.56 152 ASP A N 1
ATOM 1169 C CA . ASP A 1 152 ? 0.331 -18.089 -7.950 1.00 89.56 152 ASP A CA 1
ATOM 1170 C C . ASP A 1 152 ? 0.470 -16.896 -8.908 1.00 89.56 152 ASP A C 1
ATOM 1172 O O . ASP A 1 152 ? 0.268 -15.742 -8.513 1.00 89.56 152 ASP A O 1
ATOM 1176 N N . HIS A 1 153 ? 0.851 -17.138 -10.156 1.00 91.81 153 HIS A N 1
ATOM 1177 C CA . HIS A 1 153 ? 0.958 -16.089 -11.161 1.00 91.81 153 HIS A CA 1
ATOM 1178 C C . HIS A 1 153 ? 0.802 -16.650 -12.582 1.00 91.81 153 HIS A C 1
ATOM 1180 O O . HIS A 1 153 ? 1.219 -17.762 -12.900 1.00 91.81 153 HIS A O 1
ATOM 1186 N N . GLY A 1 154 ? 0.221 -15.854 -13.477 1.00 86.56 154 GLY A N 1
ATOM 1187 C CA . GLY A 1 154 ? 0.166 -16.178 -14.902 1.00 86.56 154 GLY A CA 1
ATOM 1188 C C . GLY A 1 154 ? 1.325 -15.508 -15.624 1.00 86.56 154 GLY A C 1
ATOM 1189 O O . GLY A 1 154 ? 1.404 -14.292 -15.530 1.00 86.56 154 GLY A O 1
ATOM 1190 N N . GLN A 1 155 ? 2.182 -16.267 -16.325 1.00 81.69 155 GLN A N 1
ATOM 1191 C CA . GLN A 1 155 ? 3.378 -15.841 -17.095 1.00 81.69 155 GLN A CA 1
ATOM 1192 C C . GLN A 1 155 ? 3.410 -14.343 -17.510 1.00 81.69 155 GLN A C 1
ATOM 1194 O O . GLN A 1 155 ? 3.093 -13.991 -18.644 1.00 81.69 155 GLN A O 1
ATOM 1199 N N . GLY A 1 156 ? 3.799 -13.446 -16.599 1.00 77.12 156 GLY A N 1
ATOM 1200 C CA . GLY A 1 156 ? 3.937 -12.002 -16.835 1.00 77.12 156 GLY A CA 1
ATOM 1201 C C . GLY A 1 156 ? 2.660 -11.146 -16.763 1.00 77.12 156 GLY A C 1
ATOM 1202 O O . GLY A 1 156 ? 2.745 -9.945 -16.993 1.00 77.12 156 GLY A O 1
ATOM 1203 N N . LEU A 1 157 ? 1.487 -11.714 -16.473 1.00 84.94 157 LEU A N 1
ATOM 1204 C CA . LEU A 1 157 ? 0.186 -11.040 -16.600 1.00 84.94 157 LEU A CA 1
ATOM 1205 C C . LEU A 1 157 ? -0.465 -10.666 -15.267 1.00 84.94 157 LEU A C 1
ATOM 1207 O O . LEU A 1 157 ? -1.075 -9.603 -15.161 1.00 84.94 157 LEU A O 1
ATOM 1211 N N . TRP A 1 158 ? -0.395 -11.541 -14.266 1.00 91.06 158 TRP A N 1
ATOM 1212 C CA . TRP A 1 158 ? -1.080 -11.341 -12.988 1.00 91.06 158 TRP A CA 1
ATOM 1213 C C . TRP A 1 158 ? -0.407 -12.119 -11.863 1.00 91.06 158 TRP A C 1
ATOM 1215 O O . TRP A 1 158 ? 0.279 -13.106 -12.112 1.00 91.06 158 TRP A O 1
ATOM 1225 N N . VAL A 1 159 ? -0.659 -11.684 -10.629 1.00 91.38 159 VAL A N 1
ATOM 1226 C CA . VAL A 1 159 ? -0.304 -12.383 -9.388 1.00 91.38 159 VAL A CA 1
ATOM 1227 C C . VAL A 1 159 ? -1.592 -12.644 -8.611 1.00 91.38 159 VAL A C 1
ATOM 1229 O O . VAL A 1 159 ? -2.384 -11.723 -8.409 1.00 91.38 159 VAL A O 1
ATOM 1232 N N . GLU A 1 160 ? -1.805 -13.884 -8.183 1.00 92.06 160 GLU A N 1
ATOM 1233 C CA . GLU A 1 160 ? -2.923 -14.301 -7.339 1.00 92.06 160 GLU A CA 1
ATOM 1234 C C . GLU A 1 160 ? -2.404 -14.634 -5.946 1.00 92.06 160 GLU A C 1
ATOM 1236 O O . GLU A 1 160 ? -1.376 -15.290 -5.780 1.00 92.06 160 GLU A O 1
ATOM 1241 N N . LEU A 1 161 ? -3.132 -14.181 -4.928 1.00 90.88 161 LEU A N 1
ATOM 1242 C CA . LEU A 1 161 ? -2.829 -14.472 -3.538 1.00 90.88 161 LEU A CA 1
ATOM 1243 C C . LEU A 1 161 ? -4.018 -15.166 -2.897 1.00 90.88 161 LEU A C 1
ATOM 1245 O O . LEU A 1 161 ? -5.124 -14.624 -2.859 1.00 90.88 161 LEU A O 1
ATOM 1249 N N . LYS A 1 162 ? -3.771 -16.334 -2.311 1.00 90.88 162 LYS A N 1
ATOM 1250 C CA . LYS A 1 162 ? -4.726 -16.959 -1.402 1.00 90.88 162 LYS A CA 1
ATOM 1251 C C . LYS A 1 162 ? -4.571 -16.310 -0.038 1.00 90.88 162 LYS A C 1
ATOM 1253 O O . LYS A 1 162 ? -3.502 -16.406 0.558 1.00 90.88 162 LYS A O 1
ATOM 1258 N N . LEU A 1 163 ? -5.623 -15.668 0.451 1.00 91.00 163 LEU A N 1
ATOM 1259 C CA . LEU A 1 163 ? -5.607 -14.971 1.736 1.00 91.00 163 LEU A CA 1
ATOM 1260 C C . LEU A 1 163 ? -6.175 -15.870 2.852 1.00 91.00 163 LEU A C 1
ATOM 1262 O O . LEU A 1 163 ? -6.949 -16.785 2.563 1.00 91.00 163 LEU A O 1
ATOM 1266 N N . ALA A 1 164 ? -5.751 -15.631 4.095 1.00 85.75 164 ALA A N 1
ATOM 1267 C CA . ALA A 1 164 ? -6.237 -16.301 5.309 1.00 85.75 164 ALA A CA 1
ATOM 1268 C C . ALA A 1 164 ? -7.352 -15.524 6.007 1.00 85.75 164 ALA A C 1
ATOM 1270 O O . ALA A 1 164 ? -7.255 -14.270 6.041 1.00 85.75 164 ALA A O 1
#

Sequence (164 aa):
MQLDDKTNNTSLVLAFEFVDTKRVLLFAADAQIGNWLSWQNANWQVDGGVVTGPDLLARTVYYKVGHHGSKNATAREKGLELMKSPDLSAFIPTNKHDAQQVHWGEMPYDKLLTALGERCAGRVVRADDPWIADQVGKPGFAAPSGSIQAIDHGQGLWVELKLA

InterPr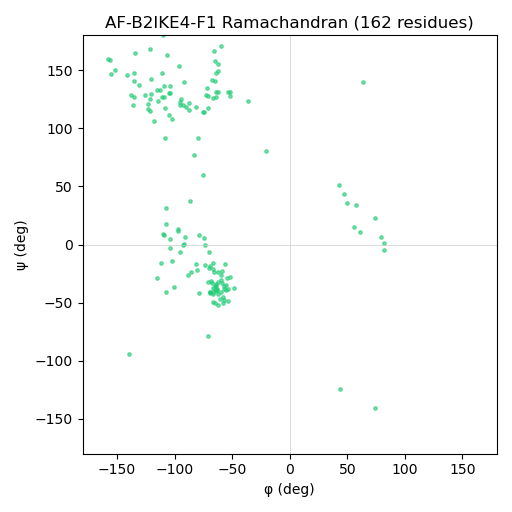o domains:
  IPR036866 Ribonuclease Z/Hydroxyacylglutathione hydrolase-like [G3DSA:3.60.15.10] (2-114)

Secondary structure (DSSP, 8-state):
--THHHHGGG---EEEE-TTT--EEEE-TT--HHHHHHHTT-EEEETTEEEEHHHHHHTEEEEE-SGGG-TTSS-TTTTGGG---TT-EEEE---HHHHHHTT--SSS-HHHHHHHHHHTTT-EEETT-HHHHSTT---SS-S--SSEEEEEEETTTEEEEEE-

Organism: Beijerinckia indica subsp. indica (strain ATCC 9039 / DSM 1715 / NCIMB 8712) (NCBI:txid395963)

Nearest PDB structures (foldseek):
  1ikx-assembly1_A  TM=2.865E-01  e=3.024E+00  Human immunodeficiency virus 1
  1jlb-assembly1_A  TM=2.570E-01  e=3.227E+00  HIV-1 M:B_HXB2R
  1rt5-assembly1_A  TM=2.555E-01  e=4.183E+00  HIV-1 M:B_HXB2R
  5vqx-assembly1_A  TM=2.031E-01  e=3.674E+00  Human immunodeficiency virus type 1 BH10

pLDDT: mean 90.33, std 12.61, range [35.28, 98.62]